Protein AF-A0A831LZF4-F1 (afdb_monomer_lite)

Sequence (73 aa):
AFVTGKGIDSGLCVSCGACASSCTGGAVEADLGGITVDGVRVPITLRQSDRNRAEALCADLRERILDLKFPIP

pLDDT: mean 87.22, std 8.06, range [61.66, 96.56]

InterPro domains:
  IPR017896 4Fe-4S ferredoxin-type, iron-sulphur binding domain [PF00037] (8-28)
  IPR017896 4Fe-4S ferredoxin-type, iron-sulphur binding domain [PS51379] (4-33)

Secondary structure (DSSP, 8-state):
-EETTTEE-STT-----HHHHT-TTSSS-----EEEETTEEEEP---S--HHHHHHHHHHHHHHHHTT-S---

Radius of gyration: 16.73 Å; chains: 1; bounding box: 33×29×49 Å

Structure (mmCIF, N/CA/C/O backbone):
data_AF-A0A831LZF4-F1
#
_entry.id   AF-A0A831LZF4-F1
#
loop_
_atom_site.group_PDB
_atom_site.id
_atom_site.type_symbol
_atom_site.label_atom_id
_atom_site.label_alt_id
_atom_site.label_comp_id
_atom_site.label_asym_id
_atom_site.label_entity_id
_atom_site.label_seq_id
_atom_site.pdbx_PDB_ins_code
_atom_site.Cartn_x
_atom_site.Cartn_y
_atom_site.Cartn_z
_atom_site.occupancy
_atom_site.B_iso_or_equiv
_atom_site.auth_seq_id
_atom_site.auth_comp_id
_atom_site.auth_asym_id
_atom_site.auth_atom_id
_atom_site.pdbx_PDB_model_num
ATOM 1 N N . ALA A 1 1 ? 7.992 6.736 -9.327 1.00 84.50 1 ALA A N 1
ATOM 2 C CA . ALA A 1 1 ? 7.392 6.330 -10.595 1.00 84.50 1 ALA A CA 1
ATOM 3 C C . ALA A 1 1 ? 8.434 5.596 -11.412 1.00 84.50 1 ALA A C 1
ATOM 5 O O . ALA A 1 1 ? 9.616 5.752 -11.142 1.00 84.50 1 ALA A O 1
ATOM 6 N N . PHE A 1 2 ? 8.030 4.804 -12.397 1.00 88.69 2 PHE A N 1
ATOM 7 C CA . PHE A 1 2 ? 9.006 4.232 -13.316 1.00 88.69 2 PHE A CA 1
ATOM 8 C C . PHE A 1 2 ? 9.578 5.327 -14.230 1.00 88.69 2 PHE A C 1
ATOM 10 O O . PHE A 1 2 ? 8.821 6.126 -14.777 1.00 88.69 2 PHE A O 1
ATOM 17 N N . VAL A 1 3 ? 10.901 5.364 -14.376 1.00 89.94 3 VAL A N 1
ATOM 18 C CA . VAL A 1 3 ? 11.646 6.326 -15.191 1.00 89.94 3 VAL A CA 1
ATOM 19 C C . VAL A 1 3 ? 12.536 5.561 -16.167 1.00 89.94 3 VAL A C 1
ATOM 21 O O . VAL A 1 3 ? 13.409 4.785 -15.778 1.00 89.94 3 VAL A O 1
ATOM 24 N N . THR A 1 4 ? 12.328 5.781 -17.461 1.00 85.94 4 THR A N 1
ATOM 25 C CA . THR A 1 4 ? 13.076 5.098 -18.523 1.00 85.94 4 THR A CA 1
ATOM 26 C C . THR A 1 4 ? 14.582 5.329 -18.394 1.00 85.94 4 THR A C 1
ATOM 28 O O . THR A 1 4 ? 15.028 6.448 -18.145 1.00 85.94 4 THR A O 1
ATOM 31 N N . GLY A 1 5 ? 15.372 4.259 -18.533 1.00 87.12 5 GLY A N 1
ATOM 32 C CA . GLY A 1 5 ? 16.834 4.291 -18.395 1.00 87.12 5 GLY A CA 1
ATOM 33 C C . GLY A 1 5 ? 17.347 4.508 -16.964 1.00 87.12 5 GLY A C 1
ATOM 34 O O . GLY A 1 5 ? 18.555 4.491 -16.755 1.00 87.12 5 GLY A O 1
ATOM 35 N N . LYS A 1 6 ? 16.451 4.704 -15.986 1.00 89.94 6 LYS A N 1
ATOM 36 C CA . LYS A 1 6 ? 16.793 4.949 -14.575 1.00 89.94 6 LYS A CA 1
ATOM 37 C C . LYS A 1 6 ? 16.115 3.982 -13.596 1.00 89.94 6 LYS A C 1
ATOM 39 O O . LYS A 1 6 ? 16.609 3.815 -12.489 1.00 89.94 6 LYS A O 1
ATOM 44 N N . GLY A 1 7 ? 15.020 3.330 -13.990 1.00 90.00 7 GLY A N 1
ATOM 45 C CA . GLY A 1 7 ? 14.255 2.421 -13.130 1.00 90.00 7 GLY A CA 1
ATOM 46 C C . GLY A 1 7 ? 13.192 3.138 -12.289 1.00 90.00 7 GLY A C 1
ATOM 47 O O . GLY A 1 7 ? 12.723 4.214 -12.652 1.00 90.00 7 GLY A O 1
ATOM 48 N N . ILE A 1 8 ? 12.748 2.530 -11.185 1.00 91.69 8 ILE A N 1
ATOM 49 C CA . ILE A 1 8 ? 11.683 3.080 -10.326 1.00 91.69 8 ILE A CA 1
ATOM 50 C C . ILE A 1 8 ? 12.248 4.135 -9.363 1.00 91.69 8 ILE A C 1
ATOM 52 O O . ILE A 1 8 ? 13.033 3.815 -8.479 1.00 91.69 8 ILE A O 1
ATOM 56 N N . ASP A 1 9 ? 11.765 5.372 -9.465 1.00 91.50 9 ASP A N 1
ATOM 57 C CA . ASP A 1 9 ? 11.911 6.408 -8.438 1.00 91.50 9 ASP A CA 1
ATOM 58 C C . ASP A 1 9 ? 10.940 6.123 -7.284 1.00 91.50 9 ASP A C 1
ATOM 60 O O . ASP A 1 9 ? 9.724 6.190 -7.470 1.00 91.50 9 ASP A O 1
ATOM 64 N N . SER A 1 10 ? 11.445 5.789 -6.101 1.00 85.44 10 SER A N 1
ATOM 65 C CA . SER A 1 10 ? 10.627 5.424 -4.940 1.00 85.44 10 SER A CA 1
ATOM 66 C C . SER A 1 10 ? 9.916 6.611 -4.280 1.00 85.44 10 SER A C 1
ATOM 68 O O . SER A 1 10 ? 8.768 6.452 -3.869 1.00 85.44 10 SER A O 1
ATOM 70 N N . GLY A 1 11 ? 10.521 7.802 -4.244 1.00 86.62 11 GLY A N 1
ATOM 71 C CA . GLY A 1 11 ? 9.903 9.018 -3.691 1.00 86.62 11 GLY A CA 1
ATOM 72 C C . GLY A 1 11 ? 8.705 9.493 -4.514 1.00 86.62 11 GLY A C 1
ATOM 73 O O . GLY A 1 11 ? 7.740 10.047 -3.989 1.00 86.62 11 GLY A O 1
ATOM 74 N N . LEU A 1 12 ? 8.721 9.181 -5.807 1.00 84.25 12 LEU A N 1
ATOM 75 C CA . LEU A 1 12 ? 7.606 9.404 -6.722 1.00 84.25 12 LEU A CA 1
ATOM 76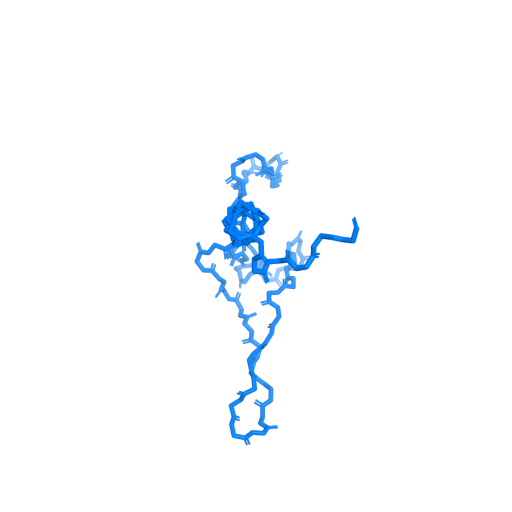 C C . LEU A 1 12 ? 6.768 8.140 -6.946 1.00 84.25 12 LEU A C 1
ATOM 78 O O . LEU A 1 12 ? 5.838 8.145 -7.753 1.00 84.25 12 LEU A O 1
ATOM 82 N N . CYS A 1 13 ? 7.150 6.989 -6.387 1.00 89.94 13 CYS A N 1
ATOM 83 C CA . CYS A 1 13 ? 6.426 5.740 -6.602 1.00 89.94 13 CYS A CA 1
ATOM 84 C C . CYS A 1 13 ? 5.163 5.764 -5.760 1.00 89.94 13 CYS A C 1
ATOM 86 O O . CYS A 1 13 ? 5.181 6.115 -4.585 1.00 89.94 13 CYS A O 1
ATOM 88 N N . VAL A 1 14 ? 4.054 5.380 -6.375 1.00 88.25 14 VAL A N 1
ATOM 89 C CA . VAL A 1 14 ? 2.788 5.216 -5.674 1.00 88.25 14 VAL A CA 1
ATOM 90 C C . VAL A 1 14 ? 2.436 3.750 -5.541 1.00 88.25 14 VAL A C 1
ATOM 92 O O . VAL A 1 14 ? 1.284 3.484 -5.330 1.00 88.25 14 VAL A O 1
ATOM 95 N N . SER A 1 15 ? 3.355 2.793 -5.692 1.00 88.12 15 SER A N 1
ATOM 96 C CA . SER A 1 15 ? 3.087 1.354 -5.487 1.00 88.12 15 SER A CA 1
ATOM 97 C C . SER A 1 15 ? 1.843 0.825 -6.222 1.00 88.12 15 SER A C 1
ATOM 99 O O . SER A 1 15 ? 1.077 0.031 -5.684 1.00 88.12 15 SER A O 1
ATOM 101 N N . CYS A 1 16 ? 1.630 1.300 -7.453 1.00 89.31 16 CYS A N 1
ATOM 102 C CA . CYS A 1 16 ? 0.482 0.939 -8.278 1.00 89.31 16 CYS A CA 1
ATOM 103 C C . CYS A 1 16 ? 0.664 -0.395 -9.023 1.00 89.31 16 CYS A C 1
ATOM 105 O O . CYS A 1 16 ? -0.287 -1.050 -9.428 1.00 89.31 16 CYS A O 1
ATOM 107 N N . GLY A 1 17 ? 1.908 -0.803 -9.260 1.00 90.69 17 GLY A N 1
ATOM 108 C CA . GLY A 1 17 ? 2.204 -2.003 -10.040 1.00 90.69 17 GLY A CA 1
ATOM 109 C C . GLY A 1 17 ? 1.902 -1.891 -11.538 1.00 90.69 17 GLY A C 1
ATOM 110 O O . GLY A 1 17 ? 2.070 -2.873 -12.247 1.00 90.69 17 GLY A O 1
ATOM 111 N N . ALA A 1 18 ? 1.562 -0.709 -12.067 1.00 90.75 18 ALA A N 1
ATOM 112 C CA . ALA A 1 18 ? 1.363 -0.502 -13.509 1.00 90.75 18 ALA A CA 1
ATOM 113 C C . ALA A 1 18 ? 2.601 -0.885 -14.328 1.00 90.75 18 ALA A C 1
ATOM 115 O O . ALA A 1 18 ? 2.503 -1.521 -15.376 1.00 90.75 18 ALA A O 1
ATOM 116 N N . CYS A 1 19 ? 3.775 -0.519 -13.813 1.00 90.94 19 CYS A N 1
ATOM 117 C CA . CYS A 1 19 ? 5.050 -0.866 -14.420 1.00 90.94 19 CYS A CA 1
ATOM 118 C C . CYS A 1 19 ? 5.295 -2.381 -14.429 1.00 90.94 19 CYS A C 1
ATOM 120 O O . CYS A 1 19 ? 5.828 -2.877 -15.411 1.00 90.94 19 CYS A O 1
ATOM 122 N N . ALA A 1 20 ? 4.859 -3.109 -13.396 1.00 90.88 20 ALA A N 1
ATOM 123 C CA . ALA A 1 20 ? 4.967 -4.564 -13.334 1.00 90.88 20 ALA A CA 1
ATOM 124 C C . ALA A 1 20 ? 3.955 -5.254 -14.257 1.00 90.88 20 ALA A C 1
ATOM 126 O O . ALA A 1 20 ? 4.323 -6.104 -15.056 1.00 90.88 20 ALA A O 1
ATOM 127 N N . SER A 1 21 ? 2.693 -4.815 -14.229 1.00 89.94 21 SER A N 1
ATOM 128 C CA . SER A 1 21 ? 1.638 -5.355 -15.094 1.00 89.94 21 SER A CA 1
ATOM 129 C C . SER A 1 21 ? 1.920 -5.152 -16.583 1.00 89.94 21 SER A C 1
ATOM 131 O O . SER A 1 21 ? 1.438 -5.933 -17.397 1.00 89.94 21 SER A O 1
ATOM 133 N N . SER A 1 22 ? 2.653 -4.098 -16.947 1.00 89.75 22 SER A N 1
ATOM 134 C CA . SER A 1 22 ? 2.986 -3.791 -18.345 1.00 89.75 22 SER A CA 1
ATOM 135 C C . SER A 1 22 ? 4.284 -4.456 -18.809 1.00 89.75 22 SER A C 1
ATOM 137 O O . SER A 1 22 ? 4.584 -4.454 -20.003 1.00 89.75 22 SER A O 1
ATOM 139 N N . CYS A 1 23 ? 5.091 -4.994 -17.890 1.00 90.69 23 CYS A N 1
ATOM 140 C CA . CYS A 1 23 ? 6.397 -5.545 -18.217 1.00 90.69 23 CYS A CA 1
ATOM 141 C C . CYS A 1 23 ? 6.281 -7.013 -18.628 1.00 90.69 23 CYS A C 1
ATOM 143 O O . CYS A 1 23 ? 6.358 -7.923 -17.810 1.00 90.69 23 CYS A O 1
ATOM 145 N N . THR A 1 24 ? 6.152 -7.256 -19.928 1.00 90.31 24 THR A N 1
ATOM 146 C CA . THR A 1 24 ? 6.103 -8.619 -20.481 1.00 90.31 24 THR A CA 1
ATOM 147 C C . THR A 1 24 ? 7.426 -9.374 -20.344 1.00 90.31 24 THR A C 1
ATOM 149 O O . THR A 1 24 ? 7.433 -10.599 -20.315 1.00 90.31 24 THR A O 1
ATOM 152 N N . GLY A 1 25 ? 8.545 -8.649 -20.255 1.00 92.38 25 GLY A N 1
ATOM 153 C CA . GLY A 1 25 ? 9.887 -9.219 -20.124 1.00 92.38 25 GLY A CA 1
ATOM 154 C C . GLY A 1 25 ? 10.316 -9.539 -18.690 1.00 92.38 25 GLY A C 1
ATOM 155 O O . GLY A 1 25 ? 11.465 -9.919 -18.497 1.00 92.38 25 GLY A O 1
ATOM 156 N N . GLY A 1 26 ? 9.452 -9.330 -17.688 1.00 87.88 26 GLY A N 1
ATOM 157 C CA . GLY A 1 26 ? 9.771 -9.618 -16.282 1.00 87.88 26 GLY A CA 1
ATOM 158 C C . GLY A 1 26 ? 10.852 -8.720 -15.666 1.00 87.88 26 GLY A C 1
ATOM 159 O O . GLY A 1 26 ? 11.355 -9.002 -14.588 1.00 87.88 26 GLY A O 1
ATOM 160 N N . ALA A 1 27 ? 11.223 -7.618 -16.323 1.00 89.94 27 ALA A N 1
ATOM 161 C CA . ALA A 1 27 ? 12.201 -6.666 -15.792 1.00 89.94 27 ALA A CA 1
ATOM 162 C C . ALA A 1 27 ? 11.651 -5.824 -14.623 1.00 89.94 27 ALA A C 1
ATOM 164 O O 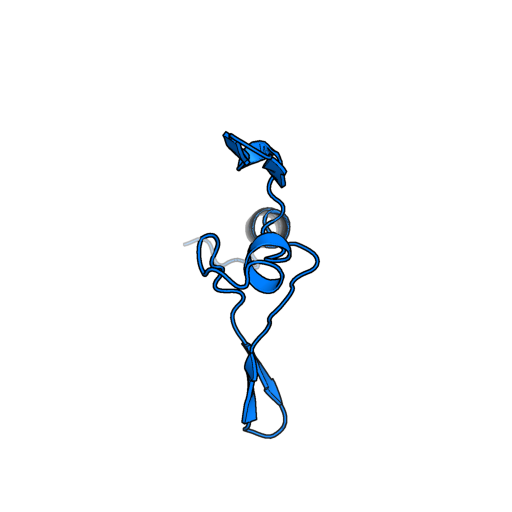. ALA A 1 27 ? 12.420 -5.193 -13.898 1.00 89.94 27 ALA A O 1
ATOM 165 N N . VAL A 1 28 ? 10.325 -5.778 -14.457 1.00 89.25 28 VAL A N 1
ATOM 166 C CA . VAL A 1 28 ? 9.639 -5.124 -13.341 1.00 89.25 28 VAL A CA 1
ATOM 167 C C . VAL A 1 28 ? 8.564 -6.064 -12.814 1.00 89.25 28 VAL A C 1
ATOM 169 O O . VAL A 1 28 ? 7.710 -6.510 -13.573 1.00 89.25 28 VAL A O 1
ATOM 172 N N . GLU A 1 29 ? 8.572 -6.299 -11.508 1.00 90.25 29 GLU A N 1
ATOM 173 C CA . GLU A 1 29 ? 7.607 -7.145 -10.805 1.00 90.25 29 GLU A CA 1
ATOM 174 C C . GLU A 1 29 ? 6.989 -6.370 -9.626 1.00 90.25 29 GLU A C 1
ATOM 176 O O . GLU A 1 29 ? 7.581 -5.411 -9.123 1.00 90.25 29 GLU A O 1
ATOM 181 N N . ALA A 1 30 ? 5.774 -6.738 -9.204 1.00 87.75 30 ALA A N 1
ATOM 182 C CA . ALA A 1 30 ? 5.103 -6.151 -8.043 1.00 87.75 30 ALA A CA 1
ATOM 183 C C . ALA A 1 30 ? 4.172 -7.173 -7.378 1.00 87.75 30 ALA A C 1
ATOM 185 O O . ALA A 1 30 ? 3.327 -7.762 -8.048 1.00 87.75 30 ALA A O 1
ATOM 186 N N . ASP A 1 31 ? 4.278 -7.321 -6.055 1.00 88.69 31 ASP A N 1
ATOM 187 C CA . ASP A 1 31 ? 3.255 -7.993 -5.254 1.00 88.69 31 ASP A CA 1
AT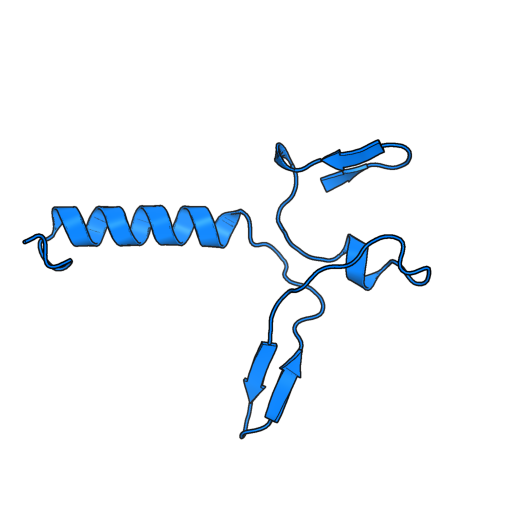OM 188 C C . ASP A 1 31 ? 2.226 -6.964 -4.796 1.00 88.69 31 ASP A C 1
ATOM 190 O O . ASP A 1 31 ? 2.504 -6.052 -4.013 1.00 88.69 31 ASP A O 1
ATOM 194 N N . LEU A 1 32 ? 1.019 -7.101 -5.320 1.00 87.81 32 LEU A N 1
ATOM 195 C CA . LEU A 1 32 ? -0.094 -6.223 -5.009 1.00 87.81 32 LEU A CA 1
ATOM 196 C C . LEU A 1 32 ? -1.123 -6.919 -4.119 1.00 87.81 32 LEU A C 1
ATOM 198 O O . LEU A 1 32 ? -2.168 -6.334 -3.826 1.00 87.81 32 LEU A O 1
ATOM 202 N N . GLY A 1 33 ? -0.841 -8.128 -3.644 1.00 90.00 33 GLY A N 1
ATOM 203 C CA . GLY A 1 33 ? -1.751 -8.940 -2.858 1.00 90.00 33 GLY A CA 1
ATOM 204 C C . GLY A 1 33 ? -2.937 -9.462 -3.665 1.00 90.00 33 GLY A C 1
ATOM 205 O O . GLY A 1 33 ? -2.957 -9.483 -4.892 1.00 90.00 33 GLY A O 1
ATOM 206 N N . GLY A 1 34 ? -3.955 -9.911 -2.945 1.00 91.50 34 GLY A N 1
ATOM 207 C CA . GLY A 1 34 ? -5.176 -10.442 -3.528 1.00 91.50 34 GLY A CA 1
ATOM 208 C C . GLY A 1 34 ? -6.343 -10.260 -2.579 1.00 91.50 34 GLY A C 1
ATOM 209 O O . GLY A 1 34 ? -6.148 -10.093 -1.372 1.00 91.50 34 GLY A O 1
ATOM 210 N N . ILE A 1 35 ? -7.545 -10.297 -3.134 1.00 91.62 35 ILE A N 1
ATOM 211 C CA . ILE A 1 35 ? -8.789 -10.294 -2.369 1.00 91.62 35 ILE A CA 1
ATOM 212 C C . ILE A 1 35 ? -9.454 -11.658 -2.493 1.00 91.62 35 ILE A C 1
ATOM 214 O O . ILE A 1 35 ? -9.371 -12.302 -3.535 1.00 91.62 35 ILE A O 1
ATOM 218 N N . THR A 1 36 ? -10.092 -12.115 -1.422 1.00 96.44 36 THR A N 1
ATOM 219 C CA . THR A 1 36 ? -10.904 -13.331 -1.469 1.00 96.44 36 THR A CA 1
ATOM 220 C C . THR A 1 36 ? -12.327 -12.953 -1.869 1.00 96.44 36 THR A C 1
ATOM 222 O O . THR A 1 36 ? -12.949 -12.137 -1.192 1.00 96.44 36 THR A O 1
ATOM 225 N N . VAL A 1 37 ? -12.827 -13.543 -2.952 1.00 93.44 37 VAL A N 1
ATOM 226 C CA . VAL A 1 37 ? -14.181 -13.381 -3.495 1.00 93.44 37 VAL A CA 1
ATOM 227 C C . VAL A 1 37 ? -14.795 -14.773 -3.599 1.00 93.44 37 VAL A C 1
ATOM 229 O O . VAL A 1 37 ? -14.252 -15.627 -4.290 1.00 93.44 37 VAL A O 1
ATOM 232 N N . ASP A 1 38 ? -15.870 -15.030 -2.855 1.00 95.00 38 ASP A N 1
ATOM 233 C CA . ASP A 1 38 ? -16.572 -16.325 -2.832 1.00 95.00 38 ASP A CA 1
ATOM 234 C C . ASP A 1 38 ? -15.660 -17.529 -2.542 1.00 95.00 38 ASP A C 1
ATOM 236 O O . ASP A 1 38 ? -15.734 -18.585 -3.166 1.00 95.00 38 ASP A O 1
ATOM 240 N N . GLY A 1 39 ? -14.739 -17.350 -1.590 1.00 95.19 39 GLY A N 1
ATOM 241 C CA . GLY A 1 39 ? -13.740 -18.363 -1.234 1.00 95.19 39 GLY A CA 1
ATOM 242 C C . GLY A 1 39 ? -12.603 -18.508 -2.252 1.00 95.19 39 GLY A C 1
ATOM 243 O O . GLY A 1 39 ? -11.647 -19.240 -1.998 1.00 95.19 39 GLY A O 1
ATOM 244 N N . VAL A 1 40 ? -12.652 -17.774 -3.363 1.00 96.56 40 VAL A N 1
ATOM 245 C CA . VAL A 1 40 ? -11.623 -17.758 -4.403 1.00 96.56 40 VAL A CA 1
ATOM 246 C C . VAL A 1 40 ? -10.698 -16.567 -4.202 1.00 96.56 40 VAL A C 1
ATOM 248 O O . VAL A 1 40 ? -11.132 -15.428 -4.057 1.00 96.56 40 VAL A O 1
ATOM 251 N N . ARG A 1 41 ? -9.388 -16.805 -4.222 1.00 95.31 41 ARG A N 1
ATOM 252 C CA . ARG A 1 41 ? -8.398 -15.728 -4.166 1.00 95.31 41 ARG A CA 1
ATOM 253 C C . ARG A 1 41 ? -8.203 -15.118 -5.555 1.00 95.31 41 ARG A C 1
ATOM 255 O O . ARG A 1 41 ? -7.707 -15.785 -6.456 1.00 95.31 41 ARG A O 1
ATOM 262 N N . VAL A 1 42 ? -8.522 -13.837 -5.696 1.00 94.56 42 VAL A N 1
ATOM 263 C CA . VAL A 1 42 ? -8.328 -13.044 -6.914 1.00 94.56 42 VAL A CA 1
ATOM 264 C C . VAL A 1 42 ? -7.080 -12.168 -6.746 1.00 94.56 42 VAL A C 1
ATOM 266 O O . VAL A 1 42 ? -7.025 -11.378 -5.795 1.00 94.56 42 VAL A O 1
ATOM 269 N N . PRO A 1 43 ? -6.059 -12.297 -7.613 1.00 91.31 43 PRO A N 1
ATOM 270 C CA . PRO A 1 43 ? -4.858 -11.479 -7.524 1.00 91.31 43 PRO A CA 1
ATOM 271 C C . PRO A 1 43 ? -5.152 -10.037 -7.940 1.00 91.31 43 PRO A C 1
ATOM 273 O O . PRO A 1 43 ? -5.875 -9.777 -8.901 1.00 91.31 43 PRO A O 1
ATOM 276 N N . ILE A 1 44 ? -4.548 -9.092 -7.232 1.00 90.00 44 ILE A N 1
ATOM 277 C CA . ILE A 1 44 ? -4.517 -7.696 -7.647 1.00 90.00 44 ILE A CA 1
ATOM 278 C C . ILE A 1 44 ? -3.351 -7.565 -8.630 1.00 90.00 44 ILE A C 1
ATOM 280 O O . ILE A 1 44 ? -2.229 -7.942 -8.315 1.00 90.00 44 ILE A O 1
ATOM 284 N N . THR A 1 45 ? -3.604 -7.062 -9.834 1.00 87.50 45 THR A N 1
ATOM 285 C CA . THR A 1 45 ? -2.577 -6.904 -10.889 1.00 87.50 45 THR A CA 1
ATOM 286 C C . THR A 1 45 ? -2.221 -5.447 -11.145 1.00 87.50 45 THR A C 1
ATOM 288 O O . THR A 1 45 ? -1.151 -5.130 -11.655 1.00 87.50 45 THR A O 1
ATOM 291 N N . LEU A 1 46 ? -3.093 -4.548 -10.708 1.00 87.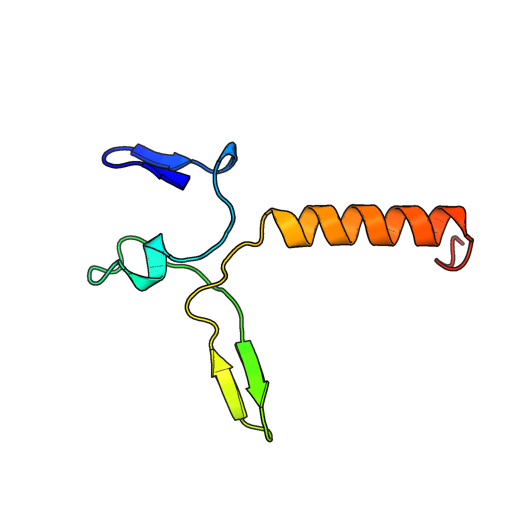06 46 LEU A N 1
ATOM 292 C CA . LEU A 1 46 ? -2.887 -3.119 -10.705 1.00 87.06 46 LEU A CA 1
ATOM 293 C C . LEU A 1 46 ? -3.563 -2.571 -9.454 1.00 87.06 46 LEU A C 1
ATOM 295 O O . LEU A 1 46 ? -4.763 -2.755 -9.255 1.00 87.06 46 LEU A O 1
ATOM 299 N N . ARG A 1 47 ? -2.808 -1.876 -8.615 1.00 82.88 47 ARG A N 1
ATOM 300 C CA . ARG A 1 47 ? -3.382 -0.947 -7.649 1.00 82.88 47 ARG A CA 1
ATOM 301 C C . ARG A 1 47 ? -3.283 0.436 -8.240 1.00 82.88 47 ARG A C 1
ATOM 303 O O . ARG A 1 47 ? -2.314 0.750 -8.902 1.00 82.88 47 ARG A O 1
ATOM 310 N N . GLN A 1 48 ? -4.238 1.312 -8.014 1.00 68.88 48 GLN A N 1
ATOM 311 C CA . GLN A 1 48 ? -4.059 2.690 -8.472 1.00 68.88 48 GLN A CA 1
ATOM 312 C C . GLN A 1 48 ? -3.106 3.479 -7.524 1.00 68.88 48 GLN A C 1
ATOM 314 O O . GLN A 1 48 ? -2.584 4.514 -7.929 1.00 68.88 48 GLN A O 1
ATOM 319 N N . SER A 1 49 ? -2.767 2.926 -6.336 1.00 66.19 49 SER A N 1
ATOM 320 C CA . SER A 1 49 ? -1.726 3.352 -5.365 1.00 66.19 49 SER A CA 1
ATOM 321 C C . SER A 1 49 ? -1.268 2.178 -4.446 1.00 66.19 49 SER A C 1
ATOM 323 O O . SER A 1 49 ? -1.941 1.164 -4.442 1.00 66.19 49 SER A O 1
ATOM 325 N N . ASP A 1 50 ? -0.187 2.173 -3.639 1.00 65.50 50 ASP A N 1
ATOM 326 C CA . ASP A 1 50 ? -0.346 2.470 -2.218 1.00 65.50 50 ASP A CA 1
ATOM 327 C C . ASP A 1 50 ? 0.883 2.845 -1.353 1.00 65.50 50 ASP A C 1
ATOM 329 O O . ASP A 1 50 ? 0.918 2.516 -0.167 1.00 65.50 50 ASP A O 1
ATOM 333 N N . ARG A 1 51 ? 1.812 3.699 -1.827 1.00 74.62 51 ARG A N 1
ATOM 334 C CA . ARG A 1 51 ? 2.571 4.586 -0.885 1.00 74.62 51 ARG A CA 1
ATOM 335 C C . ARG A 1 51 ? 1.628 5.263 0.135 1.00 74.62 51 ARG A C 1
ATOM 337 O O . ARG A 1 51 ? 1.977 5.568 1.265 1.00 74.62 51 ARG A O 1
ATOM 344 N N . ASN A 1 52 ? 0.388 5.396 -0.289 1.00 63.47 52 ASN A N 1
ATOM 345 C CA . ASN A 1 52 ? -0.740 5.995 0.378 1.00 63.47 52 ASN A CA 1
ATOM 346 C C . ASN A 1 52 ? -1.344 5.128 1.487 1.00 63.47 52 ASN A C 1
ATOM 348 O O . ASN A 1 52 ? -1.707 5.653 2.533 1.00 63.47 52 ASN A O 1
ATOM 352 N N . ARG A 1 53 ? -1.433 3.805 1.323 1.00 77.81 53 ARG A N 1
ATOM 353 C CA . ARG A 1 53 ? -1.985 2.945 2.385 1.00 77.81 53 ARG A CA 1
ATOM 354 C C . ARG A 1 53 ? -1.117 2.937 3.629 1.00 77.81 53 ARG A C 1
ATOM 356 O O . ARG A 1 53 ? -1.622 2.721 4.723 1.00 77.81 53 ARG A O 1
ATOM 363 N N . ALA A 1 54 ? 0.165 3.234 3.460 1.00 71.56 54 ALA A N 1
ATOM 364 C CA . ALA A 1 54 ? 1.088 3.441 4.558 1.00 71.56 54 ALA A CA 1
ATOM 365 C C . ALA A 1 54 ? 0.810 4.753 5.297 1.00 71.56 54 ALA A C 1
ATOM 367 O O . ALA A 1 54 ? 0.658 4.744 6.515 1.00 71.56 54 ALA A O 1
ATOM 368 N N . GLU A 1 55 ? 0.667 5.867 4.584 1.00 84.19 55 GLU A N 1
ATOM 369 C CA . GLU A 1 55 ? 0.333 7.127 5.254 1.00 84.19 55 GLU A CA 1
ATOM 370 C C . GLU A 1 55 ? -1.036 7.057 5.952 1.00 84.19 55 GLU A C 1
ATOM 372 O O . GLU A 1 55 ? -1.202 7.582 7.052 1.00 84.19 55 GLU A O 1
ATOM 377 N N . ALA A 1 56 ? -1.978 6.303 5.382 1.00 76.56 56 ALA A N 1
ATOM 378 C CA . ALA A 1 56 ? -3.299 6.066 5.954 1.00 76.56 56 ALA A CA 1
ATOM 379 C C . ALA A 1 56 ? -3.260 5.280 7.270 1.00 76.56 56 ALA A C 1
ATOM 381 O O . ALA A 1 56 ? -3.948 5.633 8.225 1.00 76.56 56 ALA A O 1
ATOM 382 N N . LEU A 1 57 ? -2.440 4.236 7.346 1.00 88.69 57 LEU A N 1
ATOM 383 C CA . LEU A 1 57 ? -2.305 3.473 8.585 1.00 88.69 57 LEU A CA 1
ATOM 384 C C . LEU A 1 57 ? -1.623 4.300 9.682 1.00 88.69 57 LEU A C 1
ATOM 386 O O . LEU A 1 57 ? -1.964 4.166 10.854 1.00 88.69 57 LEU A O 1
ATOM 390 N N . CYS A 1 58 ? -0.713 5.203 9.310 1.00 89.00 58 CYS A N 1
ATOM 391 C CA . CYS A 1 58 ? -0.052 6.103 10.254 1.00 89.00 58 CYS A CA 1
ATOM 392 C C . CYS A 1 58 ? -1.007 7.140 10.854 1.00 89.00 58 CYS A C 1
ATOM 394 O O . CYS A 1 58 ? -0.953 7.411 12.053 1.00 89.00 58 CYS A O 1
ATOM 396 N N . ALA A 1 59 ? -1.888 7.714 10.041 1.00 90.88 59 ALA A N 1
ATOM 397 C CA . ALA A 1 59 ? -2.903 8.633 10.539 1.00 90.88 59 ALA A CA 1
ATOM 398 C C . ALA A 1 59 ? -3.930 7.907 11.424 1.00 90.88 59 ALA A C 1
ATOM 400 O O . ALA A 1 59 ? -4.243 8.386 12.514 1.00 90.88 59 ALA A O 1
ATOM 401 N N . ASP A 1 60 ? -4.378 6.724 10.990 1.00 93.19 60 ASP A N 1
ATOM 402 C CA . ASP A 1 60 ? -5.333 5.883 11.724 1.00 93.19 60 ASP A CA 1
ATOM 403 C C . ASP A 1 60 ? -4.804 5.512 13.113 1.00 93.19 60 ASP A C 1
ATOM 405 O O . ASP A 1 60 ? -5.469 5.711 14.128 1.00 93.19 60 ASP A O 1
ATOM 409 N N . LEU A 1 61 ? -3.562 5.051 13.184 1.00 90.56 61 LEU A N 1
ATOM 410 C CA . LEU A 1 61 ? -2.925 4.734 14.453 1.00 90.56 61 LEU A CA 1
ATOM 411 C C . LEU A 1 61 ? -2.798 5.968 15.351 1.00 90.56 61 LEU A C 1
ATOM 413 O O . LEU A 1 61 ? -3.060 5.895 16.554 1.00 90.56 61 LEU A O 1
ATOM 417 N N . ARG A 1 62 ? -2.416 7.108 14.764 1.00 95.12 62 ARG A N 1
ATOM 418 C CA . ARG A 1 62 ? -2.246 8.354 15.510 1.00 95.12 62 ARG A CA 1
ATOM 419 C C . ARG A 1 62 ? -3.540 8.775 16.204 1.00 95.12 62 ARG A C 1
ATOM 421 O O . ARG A 1 62 ? -3.490 9.165 17.364 1.00 95.12 62 ARG A O 1
ATOM 428 N N . GLU A 1 63 ? -4.685 8.701 15.538 1.00 94.19 63 GLU A N 1
ATOM 429 C CA . GLU A 1 63 ? -5.963 9.071 16.159 1.00 94.19 63 GLU A CA 1
ATOM 430 C C . GLU A 1 63 ? -6.392 8.097 17.240 1.00 94.19 63 GLU A C 1
ATOM 432 O O . GLU A 1 63 ? -6.820 8.515 18.314 1.00 94.19 63 GLU A O 1
ATOM 437 N N . ARG A 1 64 ? -6.219 6.797 16.996 1.00 94.50 64 ARG A N 1
ATOM 438 C CA . ARG A 1 64 ? -6.585 5.797 17.998 1.00 94.50 64 ARG A CA 1
ATOM 439 C C . ARG A 1 64 ? -5.807 6.028 19.301 1.00 94.50 64 ARG A C 1
ATOM 441 O O . ARG A 1 64 ? -6.375 5.845 20.374 1.00 94.50 64 ARG A O 1
ATOM 448 N N . ILE A 1 65 ? -4.545 6.456 19.211 1.00 92.00 65 ILE A N 1
ATOM 449 C CA . ILE A 1 65 ? -3.707 6.844 20.357 1.00 92.00 65 ILE A CA 1
ATOM 450 C C . ILE A 1 65 ? -4.283 8.068 21.074 1.00 92.00 65 ILE A C 1
ATOM 452 O O . ILE A 1 65 ? -4.429 8.056 22.294 1.00 92.00 65 ILE A O 1
ATOM 456 N N . LEU A 1 66 ? -4.627 9.119 20.330 1.00 93.62 66 LEU A N 1
ATOM 457 C CA . LEU A 1 66 ? -5.157 10.351 20.922 1.00 93.62 66 LEU A CA 1
ATOM 458 C C . LEU A 1 66 ? -6.517 10.134 21.608 1.00 93.62 66 LEU A C 1
ATOM 460 O O . LEU A 1 66 ? -6.799 10.773 22.617 1.00 93.62 66 LEU A O 1
ATOM 464 N N . ASP A 1 67 ? -7.310 9.190 21.108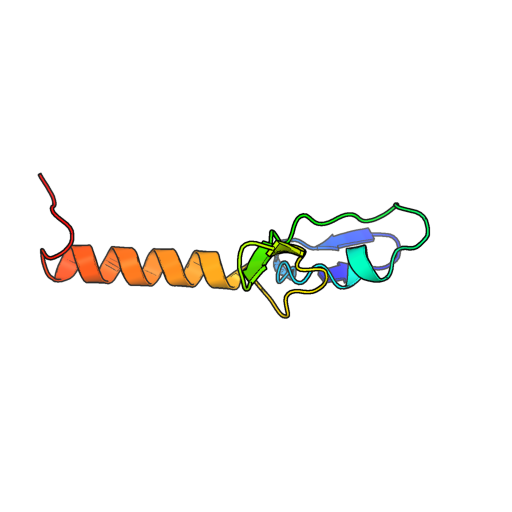 1.00 93.25 67 ASP A N 1
ATOM 465 C CA . ASP A 1 67 ? -8.641 8.845 21.616 1.00 93.25 67 ASP A CA 1
ATOM 466 C C . ASP A 1 67 ? -8.644 7.785 22.726 1.00 93.25 67 ASP A C 1
ATOM 468 O O . ASP A 1 67 ? -9.716 7.408 23.206 1.00 93.25 67 ASP A O 1
ATOM 472 N N . LEU A 1 68 ? -7.481 7.233 23.088 1.00 88.69 68 LEU A N 1
ATOM 473 C CA . LEU A 1 68 ? -7.347 6.100 24.021 1.00 88.69 68 LEU A CA 1
ATOM 474 C C . LEU A 1 68 ? -8.142 4.844 23.604 1.00 88.69 68 LEU A C 1
ATOM 476 O O . LEU A 1 68 ? -8.356 3.925 24.394 1.00 88.69 68 LEU A O 1
ATOM 480 N N . LYS A 1 69 ? -8.585 4.793 22.345 1.00 92.50 69 LYS A N 1
ATOM 481 C CA . LYS A 1 69 ? -9.228 3.630 21.708 1.00 92.50 69 LYS A CA 1
ATOM 482 C C . LYS A 1 69 ? -8.199 2.684 21.115 1.00 92.50 69 LYS A C 1
ATOM 484 O O . LYS A 1 69 ? -8.500 1.527 20.828 1.00 92.50 69 LYS A O 1
ATOM 489 N N . PHE A 1 70 ? -6.988 3.185 20.912 1.00 88.19 70 PHE A N 1
ATOM 490 C CA . PHE A 1 70 ? -5.820 2.343 20.903 1.00 88.19 70 PHE A CA 1
ATOM 491 C C . PHE A 1 70 ? -5.452 2.097 22.360 1.00 88.19 70 PHE A C 1
ATOM 493 O O . PHE A 1 70 ? -5.134 3.063 23.052 1.00 88.19 70 PHE A O 1
ATOM 500 N N . PRO A 1 71 ? -5.506 0.856 22.853 1.00 79.19 71 PRO A N 1
ATOM 501 C CA . PRO A 1 71 ? -4.984 0.570 24.176 1.00 79.19 71 PRO A CA 1
ATOM 502 C C . PRO A 1 71 ? -3.497 0.947 24.202 1.00 79.19 71 PRO A C 1
ATOM 504 O O . PRO A 1 71 ? -2.697 0.396 23.445 1.00 79.19 71 PRO A O 1
ATOM 507 N N . ILE A 1 72 ? -3.150 1.915 25.050 1.00 65.88 72 ILE A N 1
ATOM 508 C CA . ILE A 1 72 ? -1.770 2.292 25.355 1.00 65.88 72 ILE A CA 1
ATOM 509 C C . ILE A 1 72 ? -1.511 1.777 26.781 1.00 65.88 72 ILE A C 1
ATOM 511 O O . ILE A 1 72 ? -2.178 2.262 27.695 1.00 65.88 72 ILE A O 1
ATOM 515 N N . PRO A 1 73 ? -0.676 0.740 26.976 1.00 61.66 73 PRO A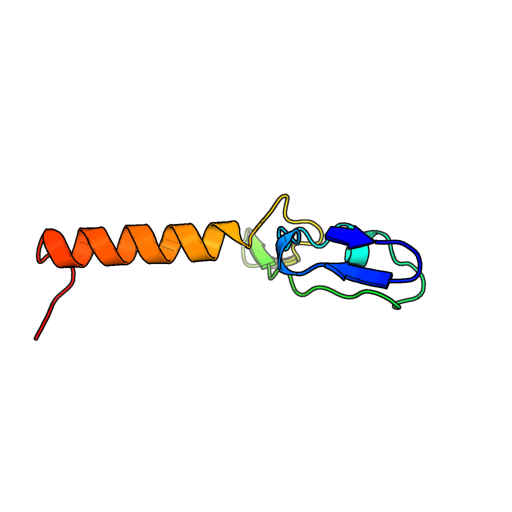 N 1
ATOM 516 C CA . PRO A 1 73 ? -0.355 0.205 28.302 1.00 61.66 73 PRO A CA 1
ATOM 517 C C . PRO A 1 73 ? 0.478 1.169 29.157 1.00 61.66 73 PRO A C 1
ATOM 519 O O . PRO A 1 73 ? 1.184 2.031 28.581 1.00 61.66 73 PRO A O 1
#

Foldseek 3Di:
DQDPPPGDDPVPAFLFQPVVLPDPPNPDHHQPAFDQDPNDTGGDNTHVGHVPVVVVVVVVVVVCVVVCVPPDD

Organism: NCBI:txid2201